Protein AF-A0A9P5LA39-F1 (afdb_monomer_lite)

Sequence (117 aa):
MGSFDDYKVMTNLNIGVKALLGPKKGSGLMEQPPFRLIDALPPSLEYLRLYGYEKGENSDVDEHVDEFMQKKEARLPLLKEVVGVDEKVQDLASMYIVENKSSCWQRPHREFSWIKT

pLDDT: mean 72.67, std 11.65, range [46.5, 88.25]

Secondary structure (DSSP, 8-state):
----TT-TT--EEEEEHHHHH----TTS-----SS-GGGSS-TT--EEEEES--TTS-HHHHHHHHHHHHHHHHH-TT--EEESSSS-PPPHHHHT--S-GGGS-PPP----TT---

Organism: NCBI:txid595255

Ra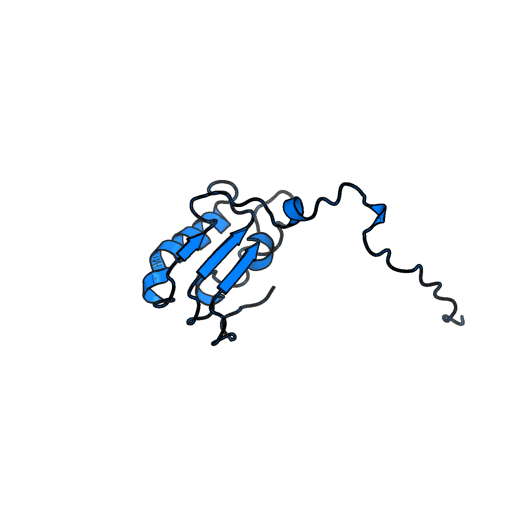dius of gyration: 18.42 Å; chains: 1; bounding box: 46×46×46 Å

Foldseek 3Di:
DAAPQVVQPEAEDAEELCVQQHDQDPPDARDGRPDQPLRRDHLNYAYAEYAQDDPPPHPSSNVSVVVCVVCCCVRRVNHNYYHCNVDHHHHPVVVPPPVDPPPPDDDPDDDPPVDDD

Structure (mmCIF, N/CA/C/O backbone):
data_AF-A0A9P5LA39-F1
#
_entry.id   AF-A0A9P5LA39-F1
#
loop_
_atom_site.group_PDB
_atom_site.id
_atom_site.type_symbol
_atom_site.label_atom_id
_atom_site.label_alt_id
_atom_site.label_comp_id
_atom_site.label_asym_id
_atom_site.label_entity_id
_atom_site.label_seq_id
_atom_site.pdbx_PDB_ins_code
_atom_site.Cartn_x
_atom_site.Cartn_y
_atom_site.Cartn_z
_atom_site.occupancy
_atom_site.B_iso_or_equiv
_atom_site.auth_seq_id
_atom_site.auth_comp_id
_atom_site.auth_asym_id
_atom_site.auth_atom_id
_atom_site.pdbx_PDB_model_num
ATOM 1 N N . MET A 1 1 ? 1.251 -8.699 -10.830 1.00 51.09 1 MET A N 1
ATOM 2 C CA . MET A 1 1 ? 1.054 -9.638 -9.703 1.00 51.09 1 MET A CA 1
ATOM 3 C C . MET A 1 1 ? -0.447 -9.831 -9.516 1.00 51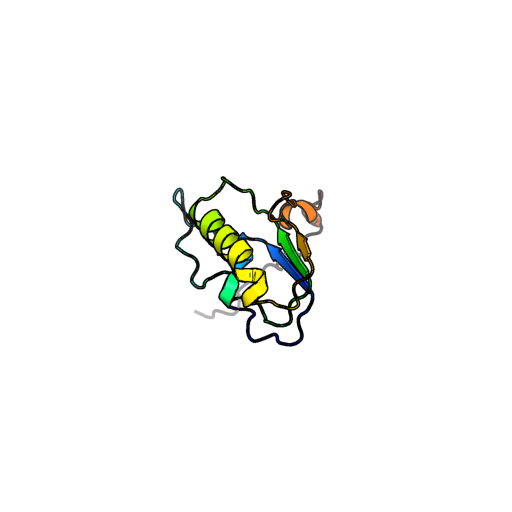.09 1 MET A C 1
ATOM 5 O O . MET A 1 1 ? -1.183 -9.030 -10.071 1.00 51.09 1 MET A O 1
ATOM 9 N N . GLY A 1 2 ? -0.898 -10.911 -8.872 1.00 60.00 2 GLY A N 1
ATOM 10 C CA . GLY A 1 2 ? -2.328 -11.220 -8.678 1.00 60.00 2 GLY A CA 1
ATOM 11 C C . GLY A 1 2 ? -2.940 -10.559 -7.433 1.00 60.00 2 GLY A C 1
ATOM 12 O O . GLY A 1 2 ? -2.275 -9.767 -6.772 1.00 60.00 2 GLY A O 1
ATOM 13 N N . SER A 1 3 ? -4.196 -10.900 -7.127 1.00 68.25 3 SER A N 1
ATOM 14 C CA . SER A 1 3 ? -4.915 -10.467 -5.916 1.00 68.25 3 SER A CA 1
ATOM 15 C C . SER A 1 3 ? -4.337 -11.110 -4.647 1.00 68.25 3 SER A C 1
ATOM 17 O O . SER A 1 3 ? -3.928 -12.273 -4.677 1.00 68.25 3 SER A O 1
ATOM 19 N N . PHE A 1 4 ? -4.336 -10.370 -3.535 1.00 74.25 4 PHE A N 1
ATOM 20 C CA . PHE A 1 4 ? -3.973 -10.860 -2.203 1.00 74.25 4 PHE A CA 1
ATOM 21 C C . PHE A 1 4 ? -5.192 -11.172 -1.313 1.00 74.25 4 PHE A C 1
ATOM 23 O O . PHE A 1 4 ? -5.013 -11.467 -0.134 1.00 74.25 4 PHE A O 1
ATOM 30 N N . ASP A 1 5 ? -6.414 -11.145 -1.854 1.00 72.38 5 ASP A N 1
ATOM 31 C CA . ASP A 1 5 ? -7.661 -11.401 -1.109 1.00 72.38 5 ASP A CA 1
ATOM 32 C C . ASP A 1 5 ? -7.673 -12.763 -0.382 1.00 72.38 5 ASP A C 1
ATOM 34 O O . ASP A 1 5 ? -8.178 -12.883 0.734 1.00 72.38 5 ASP A O 1
ATOM 38 N N . ASP A 1 6 ? -7.024 -13.781 -0.958 1.00 75.62 6 ASP A N 1
ATOM 39 C CA . ASP A 1 6 ? -6.986 -15.134 -0.386 1.00 75.62 6 ASP A CA 1
ATOM 40 C C . ASP A 1 6 ? -6.123 -15.232 0.896 1.00 75.62 6 ASP A C 1
ATOM 42 O O . ASP A 1 6 ? -6.254 -16.167 1.691 1.00 75.62 6 ASP A O 1
ATOM 46 N N . TYR A 1 7 ? -5.272 -14.234 1.169 1.00 74.25 7 TYR A N 1
ATOM 47 C CA . TYR A 1 7 ? -4.335 -14.242 2.297 1.00 74.25 7 TYR A CA 1
ATOM 48 C C . TYR A 1 7 ? -4.970 -13.723 3.596 1.00 74.25 7 TYR A C 1
ATOM 50 O O . TYR A 1 7 ? -4.599 -12.680 4.131 1.00 74.25 7 TYR A O 1
ATOM 58 N N . LYS A 1 8 ? -5.886 -14.514 4.161 1.00 71.56 8 LYS A N 1
ATOM 59 C CA . LYS A 1 8 ? -6.708 -14.179 5.349 1.00 71.56 8 LYS A CA 1
ATOM 60 C C . LYS A 1 8 ? -5.959 -13.983 6.674 1.00 71.56 8 LYS A C 1
ATOM 62 O O . LYS A 1 8 ? -6.574 -13.614 7.668 1.00 71.56 8 LYS A O 1
ATOM 67 N N . VAL A 1 9 ? -4.665 -14.292 6.721 1.00 79.69 9 VAL A N 1
ATOM 68 C CA . VAL A 1 9 ? -3.810 -14.113 7.913 1.00 79.69 9 VAL A CA 1
ATOM 69 C C . VAL A 1 9 ? -2.805 -12.975 7.742 1.00 79.69 9 VAL A C 1
ATOM 71 O O . VAL A 1 9 ? -2.009 -12.708 8.640 1.00 79.69 9 VAL A O 1
ATOM 74 N N . MET A 1 10 ? -2.801 -12.319 6.581 1.00 78.62 10 MET A N 1
ATOM 75 C CA . MET A 1 10 ? -1.832 -11.279 6.276 1.00 78.62 10 MET A CA 1
ATOM 76 C C . MET A 1 10 ? -2.277 -9.961 6.905 1.00 78.62 10 MET A C 1
ATOM 78 O O . MET A 1 10 ? -3.288 -9.379 6.517 1.00 78.62 10 MET A O 1
ATOM 82 N N . THR A 1 11 ? -1.508 -9.509 7.892 1.00 83.44 11 THR A N 1
ATOM 83 C CA . THR A 1 11 ? -1.778 -8.287 8.663 1.00 83.44 11 THR A CA 1
ATOM 84 C C . THR A 1 11 ? -0.946 -7.099 8.195 1.00 83.44 11 THR A C 1
ATOM 86 O O . THR A 1 11 ? -1.361 -5.958 8.358 1.00 83.44 11 THR A O 1
ATOM 89 N N . ASN A 1 12 ? 0.217 -7.346 7.589 1.00 85.12 12 ASN A N 1
ATOM 90 C CA . ASN A 1 12 ? 1.153 -6.312 7.158 1.00 85.12 12 ASN A CA 1
ATOM 91 C C . ASN A 1 12 ? 1.492 -6.500 5.676 1.00 85.12 12 ASN A C 1
ATOM 93 O O . ASN A 1 12 ? 2.052 -7.534 5.304 1.00 85.12 12 ASN A O 1
ATOM 97 N N . LEU A 1 13 ? 1.198 -5.502 4.841 1.00 84.00 13 LEU A N 1
ATOM 98 C CA . LEU A 1 13 ? 1.521 -5.508 3.414 1.00 84.00 13 LEU A CA 1
ATOM 99 C C . LEU A 1 13 ? 2.429 -4.330 3.065 1.00 84.00 13 LEU A C 1
ATOM 101 O O . LEU A 1 13 ? 2.050 -3.172 3.200 1.00 84.00 13 LEU A O 1
ATOM 105 N N . ASN A 1 14 ? 3.623 -4.651 2.572 1.00 84.50 14 ASN A N 1
ATOM 106 C CA . ASN A 1 14 ? 4.625 -3.702 2.098 1.00 84.50 14 ASN A CA 1
ATOM 107 C C . ASN A 1 14 ? 4.865 -3.973 0.612 1.00 84.50 14 ASN A C 1
ATOM 109 O O . ASN A 1 14 ? 5.435 -5.009 0.267 1.00 84.50 14 ASN A O 1
ATOM 113 N N . ILE A 1 15 ? 4.405 -3.093 -0.275 1.00 82.94 15 ILE A N 1
ATOM 114 C CA . ILE A 1 15 ? 4.437 -3.366 -1.716 1.00 82.94 15 ILE A CA 1
ATOM 115 C C . ILE A 1 15 ? 4.582 -2.086 -2.542 1.00 82.94 15 ILE A C 1
ATOM 117 O O . ILE A 1 15 ? 4.079 -1.026 -2.183 1.00 82.94 15 ILE A O 1
ATOM 121 N N . GLY A 1 16 ? 5.294 -2.178 -3.665 1.00 80.31 16 GLY A N 1
ATOM 122 C CA . GLY A 1 16 ? 5.410 -1.074 -4.614 1.00 80.31 16 GLY A CA 1
ATOM 123 C C . GLY A 1 16 ? 4.161 -0.913 -5.476 1.00 80.31 16 GLY A C 1
ATOM 124 O O . GLY A 1 16 ? 3.580 -1.905 -5.924 1.00 80.31 16 GLY A O 1
ATOM 125 N N . VAL A 1 17 ? 3.793 0.329 -5.789 1.00 78.75 17 VAL A N 1
ATOM 126 C CA . VAL A 1 17 ? 2.610 0.640 -6.611 1.00 78.75 17 VAL A CA 1
ATOM 127 C C . VAL A 1 17 ? 2.657 -0.038 -7.986 1.00 78.75 17 VAL A C 1
ATOM 129 O O . VAL A 1 17 ? 1.669 -0.605 -8.442 1.00 78.75 17 VAL A O 1
ATOM 132 N N . LYS A 1 18 ? 3.845 -0.106 -8.600 1.00 75.38 18 LYS A N 1
ATOM 133 C CA . LYS A 1 18 ? 4.086 -0.785 -9.887 1.00 75.38 18 LYS A CA 1
ATOM 134 C C . LYS A 1 18 ? 3.918 -2.305 -9.803 1.00 75.38 18 LYS A C 1
ATOM 136 O O . LYS A 1 18 ? 3.607 -2.947 -10.801 1.00 75.38 18 LYS A O 1
ATOM 141 N N . ALA A 1 19 ? 4.151 -2.902 -8.633 1.00 75.31 19 ALA A N 1
ATOM 142 C CA . ALA A 1 19 ? 3.965 -4.338 -8.440 1.00 75.31 19 ALA A CA 1
ATOM 143 C C . ALA A 1 19 ? 2.477 -4.697 -8.313 1.00 75.31 19 ALA A C 1
ATOM 145 O O . ALA A 1 19 ? 2.065 -5.742 -8.825 1.00 75.31 19 ALA A O 1
ATOM 146 N N . LEU A 1 20 ? 1.695 -3.816 -7.677 1.00 75.44 20 LEU A N 1
ATOM 147 C CA . LEU A 1 20 ? 0.242 -3.933 -7.546 1.00 75.44 20 LEU A CA 1
ATOM 148 C C . LEU A 1 20 ? -0.471 -3.667 -8.870 1.00 75.44 20 LEU A C 1
ATOM 150 O O . LEU A 1 20 ? -1.178 -4.533 -9.368 1.00 75.44 20 LEU A O 1
ATOM 154 N N . LEU A 1 21 ? -0.265 -2.487 -9.450 1.00 75.19 21 LEU A N 1
ATOM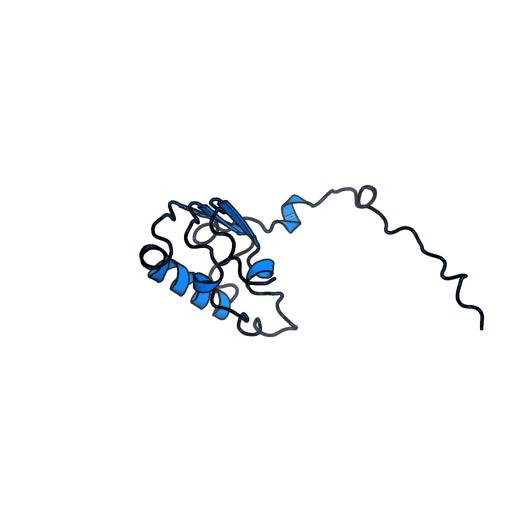 155 C CA . LEU A 1 21 ? -1.054 -2.012 -10.591 1.00 75.19 21 LEU A CA 1
ATOM 156 C C . LEU A 1 21 ? -0.420 -2.360 -11.943 1.00 75.19 21 LEU A C 1
ATOM 158 O O . LEU A 1 21 ? -1.041 -2.203 -12.987 1.00 75.19 21 LEU A O 1
ATOM 162 N N . GLY A 1 22 ? 0.793 -2.913 -11.918 1.00 68.94 22 GLY A N 1
ATOM 163 C CA . GLY A 1 22 ? 1.541 -3.303 -13.104 1.00 68.94 22 GLY A CA 1
ATOM 164 C C . GLY A 1 22 ? 2.475 -2.200 -13.614 1.00 68.94 22 GLY A C 1
ATOM 165 O O . GLY A 1 22 ? 2.430 -1.056 -13.164 1.00 68.94 22 GLY A O 1
ATOM 166 N N . PRO A 1 23 ? 3.394 -2.542 -14.531 1.00 62.00 23 PRO A N 1
ATOM 167 C CA . PRO A 1 23 ? 4.284 -1.572 -15.150 1.00 62.00 23 PRO A CA 1
ATOM 168 C C . PRO A 1 23 ? 3.536 -0.704 -16.171 1.00 62.00 23 PRO A C 1
ATOM 170 O O . PRO A 1 23 ? 2.672 -1.181 -16.903 1.00 62.00 23 PRO A O 1
ATOM 173 N N . LYS A 1 24 ? 3.945 0.562 -16.286 1.00 59.16 24 LYS A N 1
ATOM 174 C CA . LYS A 1 24 ? 3.529 1.457 -17.375 1.00 59.16 24 LYS A CA 1
ATOM 175 C C . LYS A 1 24 ? 4.023 0.868 -18.708 1.00 59.16 24 LYS A C 1
ATOM 177 O O . LYS A 1 24 ? 5.226 0.651 -18.863 1.00 59.16 24 LYS A O 1
ATOM 182 N N . LYS A 1 25 ? 3.132 0.558 -19.656 1.00 51.62 25 LYS A N 1
ATOM 183 C CA . LYS A 1 25 ? 3.535 0.112 -21.001 1.00 51.62 25 LYS A CA 1
ATOM 184 C C . LYS A 1 25 ? 3.682 1.326 -21.924 1.00 51.62 25 LYS A C 1
ATOM 186 O O . LYS A 1 25 ? 2.698 1.948 -22.295 1.00 51.62 25 LYS A O 1
ATOM 191 N N . GLY A 1 26 ? 4.910 1.618 -22.357 1.00 55.59 26 GLY A N 1
ATOM 192 C CA . GLY A 1 26 ? 5.192 2.672 -23.345 1.00 55.59 26 GLY A CA 1
ATOM 193 C C . GLY A 1 26 ? 5.157 4.104 -22.787 1.00 55.59 26 GLY A C 1
ATOM 194 O O . GLY A 1 26 ? 5.347 4.322 -21.593 1.00 55.59 26 GLY A O 1
ATOM 195 N N . SER A 1 27 ? 4.961 5.092 -23.673 1.00 46.50 27 SER A N 1
ATOM 196 C CA . SER A 1 27 ? 4.914 6.535 -23.357 1.00 46.50 27 SER A CA 1
ATOM 197 C C . SER A 1 27 ? 3.544 7.031 -22.876 1.00 46.50 27 SER A C 1
ATOM 199 O O . SER A 1 27 ? 3.384 8.218 -22.604 1.00 46.50 27 SER A O 1
ATOM 201 N N . GLY A 1 28 ? 2.552 6.145 -22.802 1.00 48.00 28 GLY A N 1
ATOM 202 C CA . GLY A 1 28 ? 1.189 6.438 -22.369 1.00 48.00 28 GLY A CA 1
ATOM 203 C C . GLY A 1 28 ? 0.851 5.688 -21.086 1.00 48.00 28 GLY A C 1
ATOM 204 O O . GLY A 1 28 ? 1.552 4.757 -20.705 1.00 48.00 28 GLY A O 1
ATOM 205 N N . LEU A 1 29 ? -0.179 6.186 -20.411 1.00 48.31 29 LEU A N 1
ATOM 206 C CA . LEU A 1 29 ? -0.835 5.717 -19.186 1.00 48.31 29 LEU A CA 1
ATOM 207 C C . LEU A 1 29 ? -0.762 4.195 -18.929 1.00 48.31 29 LEU A C 1
ATOM 209 O O . LEU A 1 29 ? -0.716 3.390 -19.858 1.00 48.31 29 LEU A O 1
ATOM 213 N N . MET A 1 30 ? -0.745 3.803 -17.647 1.00 56.22 30 MET A N 1
ATOM 214 C CA . MET A 1 30 ? -0.909 2.389 -17.272 1.00 56.22 30 MET A CA 1
ATOM 215 C C . MET A 1 30 ? -2.197 1.856 -17.922 1.00 56.22 30 MET A C 1
ATOM 217 O O . MET A 1 30 ? -3.229 2.512 -17.834 1.00 56.22 30 MET A O 1
ATOM 221 N N . GLU A 1 31 ? -2.152 0.679 -18.565 1.00 56.94 31 GLU A N 1
ATOM 222 C CA . GLU A 1 31 ? -3.396 -0.059 -18.831 1.00 56.94 31 GLU A CA 1
ATOM 223 C C . GLU A 1 31 ? -4.113 -0.209 -17.487 1.00 56.94 31 GLU A C 1
ATOM 225 O O . GLU A 1 31 ? -3.456 -0.533 -16.493 1.00 56.94 31 GLU A O 1
ATOM 230 N N . GLN A 1 32 ? -5.420 0.074 -17.457 1.00 56.22 32 GLN A N 1
ATOM 231 C CA . GLN A 1 32 ? -6.216 -0.017 -16.238 1.00 56.22 32 GLN A CA 1
ATOM 232 C C . GLN A 1 32 ? -5.874 -1.316 -15.501 1.00 56.22 32 GLN A C 1
ATOM 234 O O . GLN A 1 32 ? -5.835 -2.383 -16.130 1.00 56.22 32 GLN A O 1
ATOM 239 N N . PRO A 1 33 ? -5.559 -1.236 -14.199 1.00 60.62 33 PRO A N 1
ATOM 240 C CA . PRO A 1 33 ? -5.103 -2.394 -13.461 1.00 60.62 33 PRO A CA 1
ATOM 241 C C . PRO A 1 33 ? -6.153 -3.508 -13.574 1.00 60.62 33 PRO A C 1
ATOM 243 O O . PRO A 1 33 ? -7.355 -3.239 -13.516 1.00 60.62 33 PRO A O 1
ATOM 246 N N . PRO A 1 34 ? -5.731 -4.776 -13.725 1.00 62.97 34 PRO A N 1
ATOM 247 C CA . PRO A 1 34 ? -6.643 -5.897 -13.976 1.00 62.97 34 PRO A CA 1
ATOM 248 C C . PRO A 1 34 ? -7.607 -6.179 -12.810 1.00 62.97 34 PRO A C 1
ATOM 250 O O . PRO A 1 34 ? -8.477 -7.040 -12.917 1.00 62.97 34 PRO A O 1
ATOM 253 N N . PHE A 1 35 ? -7.442 -5.480 -11.689 1.00 70.12 35 PHE A N 1
ATOM 254 C CA . PHE A 1 35 ? -8.270 -5.548 -10.497 1.00 70.12 35 PHE A CA 1
ATOM 255 C C . PHE A 1 35 ? -8.273 -4.192 -9.787 1.00 70.12 35 PHE A C 1
ATOM 257 O O . PHE A 1 35 ? -7.329 -3.407 -9.895 1.00 70.12 35 PHE A O 1
ATOM 264 N N . ARG A 1 36 ? -9.326 -3.930 -9.007 1.00 76.25 36 ARG A N 1
ATOM 265 C CA . ARG A 1 36 ? -9.396 -2.742 -8.149 1.00 76.25 36 ARG A CA 1
ATOM 266 C C . ARG A 1 36 ? -8.491 -2.939 -6.943 1.00 76.25 36 ARG A C 1
ATOM 268 O O . ARG A 1 36 ? -8.495 -4.010 -6.338 1.00 76.25 36 ARG A O 1
ATOM 275 N N . LEU A 1 37 ? -7.782 -1.884 -6.544 1.00 77.12 37 LEU A N 1
ATOM 276 C CA . LEU A 1 37 ? -6.902 -1.915 -5.373 1.00 77.12 37 LEU A CA 1
ATOM 277 C C . LEU A 1 37 ? -7.638 -2.417 -4.117 1.00 77.12 37 LEU A C 1
ATOM 279 O O . LEU A 1 37 ? -7.112 -3.248 -3.390 1.00 77.12 37 LEU A O 1
ATOM 283 N N . ILE A 1 38 ? -8.887 -1.988 -3.916 1.00 79.56 38 ILE A N 1
ATOM 284 C CA . ILE A 1 38 ? -9.726 -2.390 -2.776 1.00 79.56 38 ILE A CA 1
ATOM 285 C C . ILE A 1 38 ? -10.109 -3.874 -2.744 1.00 79.56 38 ILE A C 1
ATOM 287 O O . ILE A 1 38 ? -10.391 -4.393 -1.671 1.00 79.56 38 ILE A O 1
ATOM 291 N N . ASP A 1 39 ? -10.155 -4.540 -3.898 1.00 80.31 39 ASP A N 1
ATOM 292 C CA . ASP A 1 39 ? -10.564 -5.946 -4.021 1.00 80.31 39 ASP A CA 1
ATOM 293 C C . ASP A 1 39 ? -9.357 -6.884 -4.053 1.00 80.31 39 ASP A C 1
ATOM 295 O O . ASP A 1 39 ? -9.495 -8.099 -3.952 1.00 80.31 39 ASP A O 1
ATOM 299 N N . ALA A 1 40 ? -8.161 -6.321 -4.209 1.00 79.31 40 ALA A N 1
ATOM 300 C CA . ALA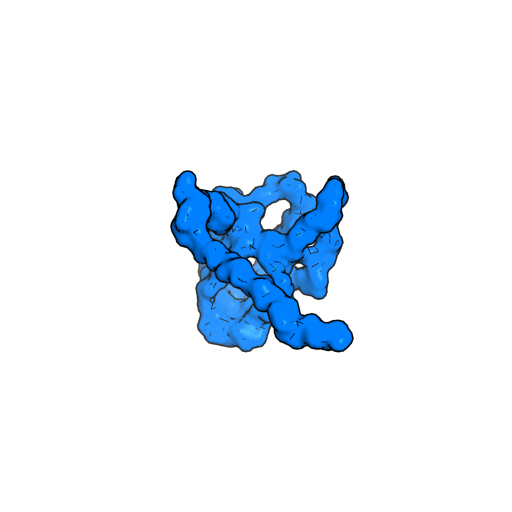 A 1 40 ? -6.917 -7.067 -4.202 1.00 79.31 40 ALA A CA 1
ATOM 301 C C . ALA A 1 40 ? -6.282 -7.170 -2.817 1.00 79.31 40 ALA A C 1
ATOM 303 O O . ALA A 1 40 ? -5.256 -7.834 -2.688 1.00 79.31 40 ALA A O 1
ATOM 304 N N . LEU A 1 41 ? -6.839 -6.503 -1.806 1.00 82.62 41 LEU A N 1
ATOM 305 C CA . LEU A 1 41 ? -6.294 -6.476 -0.454 1.00 82.62 41 LEU A CA 1
ATOM 306 C C . LEU A 1 41 ? -7.050 -7.447 0.460 1.00 82.62 41 LEU A C 1
ATOM 308 O O . LEU A 1 41 ? -8.278 -7.494 0.406 1.00 82.62 41 LEU A O 1
ATOM 312 N N . PRO A 1 42 ? -6.341 -8.191 1.328 1.00 80.88 42 PRO A N 1
ATOM 313 C CA . PRO A 1 42 ? -6.976 -9.125 2.241 1.00 80.88 42 PRO A CA 1
ATOM 314 C C . PRO A 1 42 ? -7.777 -8.390 3.326 1.00 80.88 42 PRO A C 1
ATOM 316 O O . PRO A 1 42 ? -7.308 -7.384 3.861 1.00 80.88 42 PRO A O 1
ATOM 319 N N . PRO A 1 43 ? -8.939 -8.921 3.745 1.00 80.69 43 PRO A N 1
ATOM 320 C CA . PRO A 1 43 ? -9.793 -8.297 4.763 1.00 80.69 43 PRO A CA 1
ATOM 321 C C . PRO A 1 43 ? -9.153 -8.234 6.161 1.00 80.69 43 PRO A C 1
ATOM 323 O O . PRO A 1 43 ? -9.602 -7.468 7.011 1.00 80.69 43 PRO A O 1
ATOM 326 N N . SER A 1 44 ? -8.110 -9.034 6.407 1.00 81.81 44 SER A N 1
ATOM 327 C CA . SER A 1 44 ? -7.345 -9.081 7.661 1.00 81.81 44 SER A CA 1
ATOM 328 C C . SER A 1 44 ? -6.256 -8.012 7.775 1.00 81.81 44 SER A C 1
ATOM 330 O O . SER A 1 44 ? -5.489 -8.030 8.737 1.00 81.81 44 SER A O 1
ATOM 332 N N . LEU A 1 45 ? -6.116 -7.141 6.774 1.00 85.00 45 LEU A N 1
ATOM 333 C CA . LEU A 1 45 ? -4.995 -6.217 6.699 1.00 85.00 45 LEU A CA 1
ATOM 334 C C . LEU A 1 45 ? -5.087 -5.136 7.783 1.00 85.00 45 LEU A C 1
ATOM 336 O O . LEU A 1 45 ? -6.076 -4.414 7.862 1.00 85.00 45 LEU A O 1
ATOM 340 N N . GLU A 1 46 ? -4.025 -5.002 8.576 1.00 88.19 46 GLU A N 1
ATOM 341 C CA . GLU A 1 46 ? -3.894 -3.982 9.621 1.00 88.19 46 GLU A CA 1
ATOM 342 C C . GLU A 1 46 ? -2.984 -2.824 9.193 1.00 88.19 46 GLU A C 1
ATOM 344 O O . GLU A 1 46 ? -3.247 -1.673 9.541 1.00 88.19 46 GLU A O 1
ATOM 349 N N . TYR A 1 47 ? -1.941 -3.111 8.410 1.00 86.62 47 TYR A N 1
ATOM 350 C CA . TYR A 1 47 ? -0.941 -2.136 7.978 1.00 86.62 47 TYR A CA 1
ATOM 351 C C . TYR A 1 47 ? -0.691 -2.249 6.475 1.00 86.62 47 TYR A C 1
ATOM 353 O O . TYR A 1 47 ? -0.294 -3.311 5.980 1.00 86.62 47 TYR A O 1
ATOM 361 N N . LEU A 1 48 ? -0.873 -1.142 5.755 1.00 86.94 48 LEU A N 1
ATOM 362 C CA . LEU A 1 48 ? -0.529 -1.019 4.340 1.00 86.94 48 LEU A CA 1
ATOM 363 C C . LEU A 1 48 ? 0.589 0.006 4.162 1.00 86.94 48 LEU A C 1
ATOM 365 O O . LEU A 1 48 ? 0.443 1.165 4.543 1.00 86.94 48 LEU A O 1
ATOM 369 N N . ARG A 1 49 ? 1.676 -0.395 3.507 1.00 86.88 49 ARG A N 1
ATOM 370 C CA . ARG A 1 49 ? 2.732 0.512 3.067 1.00 86.88 49 ARG A CA 1
ATOM 371 C C . ARG A 1 49 ? 2.936 0.406 1.567 1.00 86.88 49 ARG A C 1
ATOM 373 O O . ARG A 1 49 ? 3.266 -0.663 1.044 1.00 86.88 49 ARG A O 1
ATOM 380 N N . LEU A 1 50 ? 2.763 1.536 0.898 1.00 85.00 50 LEU A N 1
ATOM 381 C CA . LEU A 1 50 ? 2.792 1.642 -0.548 1.00 85.00 50 LEU A CA 1
ATOM 382 C C . LEU A 1 50 ? 4.051 2.398 -0.993 1.00 85.00 50 LEU A C 1
ATOM 384 O O . LEU A 1 50 ? 4.273 3.543 -0.622 1.00 85.00 50 LEU A O 1
ATOM 388 N N . TYR A 1 51 ? 4.919 1.735 -1.754 1.00 83.31 51 TYR A N 1
ATOM 389 C CA . TYR A 1 51 ? 6.212 2.293 -2.164 1.00 83.31 51 TYR A CA 1
ATOM 390 C C . TYR A 1 51 ? 6.154 2.865 -3.583 1.00 83.31 51 TYR A C 1
ATOM 392 O O . TYR A 1 51 ? 5.599 2.233 -4.489 1.00 83.31 51 TYR A O 1
ATOM 400 N N . GLY A 1 52 ? 6.788 4.022 -3.792 1.00 76.50 52 GLY A N 1
ATOM 401 C CA . GLY A 1 52 ? 6.947 4.627 -5.116 1.00 76.50 52 GLY A CA 1
ATOM 402 C C . GLY A 1 52 ? 5.662 5.195 -5.724 1.00 76.50 52 GLY A C 1
ATOM 403 O O . GLY A 1 52 ? 5.597 5.311 -6.943 1.00 76.50 52 GLY A O 1
ATOM 404 N N . TYR A 1 53 ? 4.655 5.507 -4.904 1.00 83.00 53 TYR A N 1
ATOM 405 C CA . TYR A 1 53 ? 3.494 6.293 -5.324 1.00 83.00 53 TYR A CA 1
ATOM 406 C C . TYR A 1 53 ? 3.723 7.773 -5.047 1.00 83.00 53 TYR A C 1
ATOM 408 O O . TYR A 1 53 ? 4.267 8.155 -4.010 1.00 83.00 53 TYR A O 1
ATOM 416 N N . GLU A 1 54 ? 3.302 8.592 -6.001 1.00 82.50 54 GLU A N 1
ATOM 417 C CA . GLU A 1 54 ? 3.323 10.040 -5.923 1.00 82.50 54 GLU A CA 1
ATOM 418 C C . GLU A 1 54 ? 2.014 10.557 -6.512 1.00 82.50 54 GLU A C 1
ATOM 420 O O . GLU A 1 54 ? 1.728 10.346 -7.693 1.00 82.50 54 GLU A O 1
ATOM 425 N N . LYS A 1 55 ? 1.217 11.217 -5.667 1.00 82.31 55 LYS A N 1
ATOM 426 C CA . LYS A 1 55 ? -0.060 11.798 -6.074 1.00 82.31 55 LYS A CA 1
ATOM 427 C C . LYS A 1 55 ? 0.167 12.825 -7.185 1.00 82.31 55 LYS A C 1
ATOM 429 O O . LYS A 1 55 ? 0.997 13.723 -7.041 1.00 82.31 55 LYS A O 1
ATOM 434 N N . GLY A 1 56 ? -0.579 12.709 -8.276 1.00 80.00 56 GLY A N 1
ATOM 435 C CA . GLY A 1 56 ? -0.468 13.563 -9.459 1.00 80.00 56 GLY A CA 1
ATOM 436 C C . GLY A 1 56 ? 0.508 13.052 -10.523 1.00 80.00 56 GLY A C 1
ATOM 437 O O . GLY A 1 56 ? 0.552 13.626 -11.611 1.00 80.00 56 GLY A O 1
ATOM 438 N N . GLU A 1 57 ? 1.272 11.982 -10.263 1.00 77.88 57 GLU A N 1
ATOM 439 C CA . GLU A 1 57 ? 2.144 11.365 -11.279 1.00 77.88 57 GLU A CA 1
ATOM 440 C C . GLU A 1 57 ? 1.328 10.563 -12.310 1.00 77.88 57 GLU A C 1
ATOM 442 O O . GLU A 1 57 ? 1.690 10.489 -13.492 1.00 77.88 57 GLU A O 1
ATOM 447 N N . ASN A 1 58 ? 0.216 9.957 -11.882 1.00 75.69 58 ASN A N 1
ATOM 448 C CA . ASN A 1 58 ? -0.650 9.165 -12.746 1.00 75.69 58 ASN A CA 1
ATOM 449 C C . ASN A 1 58 ? -2.109 9.211 -12.272 1.00 75.69 58 ASN A C 1
ATOM 451 O O . ASN A 1 58 ? -2.458 8.570 -11.284 1.00 75.69 58 ASN A O 1
ATOM 455 N N . SER A 1 59 ? -2.963 9.898 -13.033 1.00 79.12 59 SER A N 1
ATOM 456 C CA . SER A 1 59 ? -4.382 10.084 -12.713 1.00 79.12 59 SER A CA 1
ATOM 457 C C . SER A 1 59 ? -5.148 8.773 -12.538 1.00 79.12 59 SER A C 1
ATOM 459 O O . SER A 1 59 ? -5.956 8.677 -11.624 1.00 79.12 59 SER A O 1
ATOM 461 N N . ASP A 1 60 ? -4.864 7.744 -13.345 1.00 76.56 60 ASP A N 1
ATOM 462 C CA . ASP A 1 60 ? -5.547 6.448 -13.220 1.00 76.56 60 ASP A CA 1
ATOM 463 C C . ASP A 1 60 ? -5.215 5.775 -11.876 1.00 76.56 60 ASP A C 1
ATOM 465 O O . ASP A 1 60 ? -6.060 5.162 -11.227 1.00 76.56 60 ASP A O 1
ATOM 469 N N . VAL A 1 61 ? -3.960 5.898 -11.432 1.00 77.88 61 VAL A N 1
ATOM 470 C CA . VAL A 1 61 ? -3.511 5.346 -10.146 1.00 77.88 61 VAL A CA 1
ATOM 471 C C . VAL A 1 61 ? -4.078 6.163 -8.994 1.00 77.88 61 VAL A C 1
ATOM 473 O O . VAL A 1 61 ? -4.534 5.578 -8.012 1.00 77.88 61 VAL A O 1
ATOM 476 N N . ASP A 1 62 ? -4.083 7.487 -9.129 1.00 83.12 62 ASP A N 1
ATOM 477 C CA . ASP A 1 62 ? -4.659 8.395 -8.144 1.00 83.12 62 ASP A CA 1
ATOM 478 C C . ASP A 1 62 ? -6.143 8.078 -7.920 1.00 83.12 62 ASP A C 1
ATOM 480 O O . ASP A 1 62 ? -6.559 7.952 -6.773 1.00 83.12 62 ASP A O 1
ATOM 484 N N . GLU A 1 63 ? -6.922 7.831 -8.980 1.00 84.12 63 GLU A N 1
ATOM 485 C CA . GLU A 1 63 ? -8.332 7.428 -8.865 1.00 84.12 63 GLU A CA 1
ATOM 486 C C . GLU A 1 63 ? -8.498 6.115 -8.085 1.00 84.12 63 GLU A C 1
ATOM 488 O O . GLU A 1 63 ? -9.371 6.004 -7.219 1.00 84.12 63 GLU A O 1
ATOM 493 N N . HIS A 1 64 ? -7.639 5.122 -8.332 1.00 83.25 64 HIS A N 1
ATOM 494 C CA . HIS A 1 64 ? -7.663 3.865 -7.581 1.00 83.25 64 HIS A CA 1
ATOM 495 C C . HIS A 1 64 ? -7.284 4.041 -6.106 1.00 83.25 64 HIS A C 1
ATOM 497 O O . HIS A 1 64 ? -7.857 3.372 -5.238 1.00 83.25 64 HIS A O 1
ATOM 503 N N . VAL A 1 65 ? -6.320 4.914 -5.816 1.00 83.44 65 VAL A N 1
ATOM 504 C CA . VAL A 1 65 ? -5.867 5.205 -4.451 1.00 83.44 65 VAL A CA 1
ATOM 505 C C . VAL A 1 65 ? -6.896 6.052 -3.699 1.00 83.44 65 VAL A C 1
ATOM 507 O O . VAL A 1 65 ? -7.173 5.765 -2.534 1.00 83.44 65 VAL A O 1
ATOM 510 N N . ASP A 1 66 ? -7.523 7.028 -4.352 1.00 87.25 66 ASP A N 1
ATOM 511 C CA . ASP A 1 66 ? -8.606 7.832 -3.783 1.00 87.25 66 ASP A CA 1
ATOM 512 C C . ASP A 1 66 ? -9.837 6.959 -3.495 1.00 87.25 66 ASP A C 1
ATOM 514 O O . ASP A 1 66 ? -10.402 7.034 -2.400 1.00 87.25 66 ASP A O 1
ATOM 518 N N . GLU A 1 67 ? -10.216 6.058 -4.412 1.00 88.25 67 GLU A N 1
ATOM 519 C CA . GLU A 1 67 ? -11.285 5.082 -4.162 1.00 88.25 67 GLU A CA 1
ATOM 520 C C . GLU A 1 67 ? -10.962 4.207 -2.941 1.00 88.25 67 GLU A C 1
ATOM 522 O O . GLU A 1 67 ? -11.817 3.973 -2.079 1.00 88.25 67 GLU A O 1
ATOM 527 N N . PHE A 1 68 ? -9.717 3.737 -2.848 1.00 86.75 68 PHE A N 1
ATOM 528 C CA . PHE A 1 68 ? -9.252 2.963 -1.708 1.00 86.75 68 PHE A CA 1
ATOM 529 C C . PHE A 1 68 ? -9.359 3.750 -0.403 1.00 86.75 68 PHE A C 1
ATOM 531 O O . PHE A 1 68 ? -9.930 3.242 0.562 1.00 86.75 68 PHE A O 1
ATOM 538 N N . MET A 1 69 ? -8.900 4.999 -0.375 1.00 85.50 69 MET A N 1
ATOM 539 C CA . MET A 1 69 ? -8.960 5.834 0.824 1.00 85.50 69 MET A CA 1
ATOM 540 C C . MET A 1 69 ? -10.396 6.140 1.262 1.00 85.50 69 MET A C 1
ATOM 542 O O . MET A 1 69 ? -10.638 6.237 2.464 1.00 85.50 69 MET A O 1
ATOM 546 N N . GLN A 1 70 ? -11.347 6.223 0.327 1.00 87.81 70 GLN A N 1
ATOM 547 C CA . GLN A 1 70 ? -12.772 6.409 0.628 1.00 87.81 70 GLN A CA 1
ATOM 548 C C . GLN A 1 70 ? -13.449 5.139 1.161 1.00 87.81 70 GLN A C 1
ATOM 550 O O . GLN A 1 70 ? -14.337 5.222 2.007 1.00 87.81 70 GLN A O 1
ATOM 555 N N . LYS A 1 71 ? -13.068 3.957 0.662 1.00 85.38 71 LYS A N 1
ATOM 556 C CA . LYS A 1 71 ? -13.745 2.684 0.983 1.00 85.38 71 LYS A CA 1
ATOM 557 C C . LYS A 1 71 ? -13.017 1.817 2.006 1.00 85.38 71 LYS A C 1
ATOM 559 O O . LYS A 1 71 ? -13.570 0.792 2.415 1.00 85.38 71 LYS A O 1
ATOM 564 N N . LYS A 1 72 ? -11.809 2.199 2.428 1.00 82.12 72 LYS A N 1
ATOM 565 C CA . LYS A 1 72 ? -10.972 1.406 3.341 1.00 82.12 72 LYS A CA 1
ATOM 566 C C . LYS A 1 72 ? -11.699 1.016 4.624 1.00 82.12 72 LYS A C 1
ATOM 568 O O . LYS A 1 72 ? -11.627 -0.138 5.008 1.00 82.12 72 LYS A O 1
ATOM 573 N N . GLU A 1 73 ? -12.468 1.916 5.233 1.00 80.56 73 GLU A N 1
ATOM 574 C CA . GLU A 1 73 ? -13.147 1.636 6.507 1.00 80.56 73 GLU A CA 1
ATOM 575 C C . GLU A 1 73 ? -14.282 0.615 6.348 1.00 80.56 73 GLU A C 1
ATOM 577 O O . GLU A 1 73 ? -14.533 -0.191 7.240 1.00 80.56 73 GLU A O 1
ATOM 582 N N . ALA A 1 74 ? -14.944 0.606 5.187 1.00 82.56 74 ALA A N 1
ATOM 583 C CA . ALA A 1 74 ? -16.035 -0.317 4.898 1.00 82.56 74 ALA A CA 1
ATOM 584 C C . ALA A 1 74 ? -15.544 -1.715 4.487 1.00 82.56 74 ALA A C 1
ATOM 586 O O . ALA A 1 74 ? -16.211 -2.710 4.768 1.00 82.56 74 ALA A O 1
ATOM 587 N N . ARG A 1 75 ? -14.405 -1.803 3.783 1.00 80.50 75 ARG A N 1
ATOM 588 C CA . ARG A 1 75 ? -13.868 -3.072 3.248 1.00 80.50 75 ARG A CA 1
ATOM 589 C C . ARG A 1 75 ? -12.784 -3.695 4.123 1.00 80.50 75 ARG A C 1
ATOM 591 O O . ARG A 1 75 ? -12.673 -4.916 4.155 1.00 80.50 75 ARG A O 1
ATOM 598 N N . LEU A 1 76 ? -12.012 -2.876 4.827 1.00 82.06 76 LEU A N 1
ATOM 599 C CA . LEU A 1 76 ? -10.862 -3.267 5.638 1.00 82.06 76 LEU A CA 1
ATOM 600 C C . LEU A 1 76 ? -11.044 -2.719 7.063 1.00 82.06 76 LEU A C 1
ATOM 602 O O . LEU A 1 76 ? -10.354 -1.783 7.464 1.00 82.06 76 LEU A O 1
ATOM 606 N N . PRO A 1 77 ? -11.970 -3.291 7.854 1.00 80.56 77 PRO A N 1
ATOM 607 C CA . PRO A 1 77 ? -12.297 -2.771 9.184 1.00 80.56 77 PRO A CA 1
ATOM 608 C C . PRO A 1 77 ? -11.132 -2.867 10.182 1.00 80.56 77 PRO A C 1
ATOM 610 O O . PRO A 1 77 ? -11.156 -2.220 11.224 1.00 80.56 77 PRO A O 1
ATOM 613 N N . LEU A 1 78 ? -10.126 -3.695 9.885 1.00 84.38 78 LEU A N 1
ATOM 614 C CA . LEU A 1 78 ? -8.946 -3.898 10.725 1.00 84.38 78 LEU A CA 1
ATOM 615 C C . LEU A 1 78 ? -7.778 -2.977 10.355 1.00 84.38 78 LEU A C 1
ATOM 617 O O . LEU A 1 78 ? -6.778 -2.964 11.071 1.00 84.38 78 LEU A O 1
ATOM 621 N N . LEU A 1 79 ? -7.900 -2.200 9.275 1.00 85.75 79 LEU A N 1
ATOM 622 C CA . LEU A 1 79 ? -6.829 -1.352 8.774 1.00 85.75 79 LEU A CA 1
ATOM 623 C C . LEU A 1 79 ? -6.592 -0.176 9.723 1.00 85.75 79 LEU A C 1
ATOM 625 O O . LEU A 1 79 ? -7.401 0.744 9.819 1.00 85.75 79 LEU A O 1
ATOM 629 N N . LYS A 1 80 ? -5.455 -0.209 10.410 1.00 86.12 80 LYS A N 1
ATOM 630 C CA . LYS A 1 80 ? -5.029 0.810 11.372 1.00 86.12 80 LYS A CA 1
ATOM 631 C C . LYS A 1 80 ? -4.222 1.910 10.707 1.00 86.12 80 LYS A C 1
ATOM 633 O O . LYS A 1 80 ? -4.383 3.075 11.054 1.00 86.12 80 LYS A O 1
ATOM 638 N N . GLU A 1 81 ? -3.350 1.549 9.769 1.00 86.25 81 GLU A N 1
ATOM 639 C CA . GLU A 1 81 ? -2.381 2.486 9.208 1.00 86.25 81 GLU A CA 1
ATOM 640 C C . GLU A 1 81 ? -2.180 2.284 7.703 1.00 86.25 81 GLU A C 1
ATOM 642 O O . GLU A 1 81 ? -2.068 1.160 7.205 1.00 86.25 81 GLU A O 1
ATOM 647 N N . VAL A 1 82 ? -2.103 3.408 6.988 1.00 85.56 82 VAL A N 1
ATOM 648 C CA . VAL A 1 82 ? -1.743 3.475 5.571 1.00 85.56 82 VAL A CA 1
ATOM 649 C C . VAL A 1 82 ? -0.590 4.457 5.422 1.00 85.56 82 VAL A C 1
ATOM 651 O O . VAL A 1 82 ? -0.744 5.639 5.715 1.00 85.56 82 VAL A O 1
ATOM 654 N N . VAL A 1 83 ? 0.548 3.974 4.936 1.00 85.56 83 VAL A N 1
ATOM 655 C CA . VAL A 1 83 ? 1.770 4.758 4.711 1.00 85.56 83 VAL A CA 1
ATOM 656 C C . VAL A 1 83 ? 2.101 4.741 3.222 1.00 85.56 83 VAL A C 1
ATOM 658 O O . VAL A 1 83 ? 1.928 3.716 2.563 1.00 85.56 83 VAL A O 1
ATOM 661 N N . GLY A 1 84 ? 2.604 5.849 2.675 1.00 81.06 84 GLY A N 1
ATOM 662 C CA . GLY A 1 84 ? 2.990 5.908 1.261 1.00 81.06 84 GLY A CA 1
ATOM 663 C C . GLY A 1 84 ? 1.938 6.465 0.308 1.00 81.06 84 GLY A C 1
ATOM 664 O O . GLY A 1 84 ? 2.203 6.543 -0.886 1.00 81.06 84 GLY A O 1
ATOM 665 N N . VAL A 1 85 ? 0.756 6.828 0.820 1.00 79.88 85 VAL A N 1
ATOM 666 C CA . VAL A 1 85 ? -0.313 7.493 0.053 1.00 79.88 85 VAL A CA 1
ATOM 667 C C . VAL A 1 85 ? -0.254 9.014 0.211 1.00 79.88 85 VAL A C 1
ATOM 669 O O . VAL A 1 85 ? -0.359 9.730 -0.778 1.00 79.88 85 VAL A O 1
ATOM 672 N N . ASP A 1 86 ? -0.089 9.500 1.443 1.00 73.75 86 ASP A N 1
ATOM 673 C CA . ASP A 1 86 ? 0.027 10.935 1.744 1.00 73.75 86 ASP A CA 1
ATOM 674 C C . ASP A 1 86 ? 1.485 11.411 1.625 1.00 73.75 86 ASP A C 1
ATOM 676 O O . ASP A 1 86 ? 1.798 12.385 0.945 1.00 73.75 86 ASP A O 1
ATOM 680 N N . GLU A 1 87 ? 2.403 10.635 2.203 1.00 75.06 87 GLU A N 1
ATOM 681 C CA . GLU A 1 87 ? 3.840 10.884 2.144 1.00 75.06 87 GLU A CA 1
ATOM 682 C C . GLU A 1 87 ? 4.503 9.979 1.105 1.00 75.06 87 GLU A C 1
ATOM 684 O O . GLU A 1 87 ? 4.364 8.755 1.154 1.00 75.06 87 GLU A O 1
ATOM 689 N N . LYS A 1 88 ? 5.273 10.562 0.179 1.00 73.12 88 LYS A N 1
ATOM 690 C CA . LYS A 1 88 ? 6.021 9.802 -0.829 1.00 73.12 88 LYS A CA 1
ATOM 691 C C . LYS A 1 88 ? 7.083 8.929 -0.158 1.00 73.12 88 LYS A C 1
ATOM 693 O O . LYS A 1 88 ? 8.128 9.416 0.276 1.00 73.12 88 LYS A O 1
ATOM 698 N N . VAL A 1 89 ? 6.857 7.619 -0.143 1.00 74.12 89 VAL A N 1
ATOM 699 C CA . VAL A 1 89 ? 7.872 6.642 0.268 1.00 74.12 89 VAL A CA 1
ATOM 700 C C . VAL A 1 89 ? 8.724 6.286 -0.948 1.00 74.12 89 VAL A C 1
ATOM 702 O O . VAL A 1 89 ? 8.196 5.909 -1.998 1.00 74.12 89 VAL A O 1
ATOM 705 N N . GLN A 1 90 ? 10.049 6.407 -0.808 1.00 68.44 90 GLN A N 1
ATOM 706 C CA . GLN A 1 90 ? 11.004 6.067 -1.869 1.00 68.44 90 GLN A CA 1
ATOM 707 C C . GLN A 1 90 ? 10.756 4.656 -2.420 1.00 68.44 90 GLN A C 1
ATOM 709 O O . GLN A 1 90 ? 10.415 3.743 -1.674 1.00 68.44 90 GLN A O 1
ATOM 714 N N . ASP A 1 91 ? 10.915 4.479 -3.732 1.00 64.00 91 ASP A N 1
ATOM 715 C CA . ASP A 1 91 ? 10.715 3.192 -4.402 1.00 64.00 91 ASP A CA 1
ATOM 716 C C . ASP A 1 91 ? 11.643 2.119 -3.795 1.00 64.00 91 ASP A C 1
ATOM 718 O O . ASP A 1 91 ? 12.802 2.385 -3.480 1.00 64.00 91 ASP A O 1
ATOM 722 N N . LEU A 1 92 ? 11.161 0.883 -3.639 1.00 63.78 92 LEU A N 1
ATOM 723 C CA . LEU A 1 92 ? 11.980 -0.218 -3.109 1.00 63.78 92 LEU A CA 1
ATOM 724 C C . LEU A 1 92 ? 13.277 -0.404 -3.914 1.00 63.78 92 LEU A C 1
ATOM 726 O O . LEU A 1 92 ? 14.301 -0.776 -3.344 1.00 63.78 92 LEU A O 1
ATOM 730 N N . ALA A 1 93 ? 13.269 -0.095 -5.215 1.00 60.72 93 ALA A N 1
ATOM 731 C CA . ALA A 1 93 ? 14.456 -0.173 -6.060 1.00 60.72 93 ALA A CA 1
ATOM 732 C C . ALA A 1 93 ? 15.583 0.780 -5.622 1.00 60.72 93 ALA A C 1
ATOM 734 O O . ALA A 1 93 ? 16.754 0.424 -5.762 1.00 60.72 93 ALA A O 1
ATOM 735 N N . SER A 1 94 ? 15.270 1.957 -5.063 1.00 57.66 94 SER A N 1
ATOM 736 C CA . SER A 1 94 ? 16.307 2.881 -4.585 1.00 57.66 94 SER A CA 1
ATOM 737 C C . SER A 1 94 ? 16.950 2.419 -3.276 1.00 57.66 94 SER A C 1
ATOM 739 O O . SER A 1 94 ? 18.082 2.798 -2.993 1.00 57.66 94 SER A O 1
ATOM 741 N N . MET A 1 95 ? 16.283 1.547 -2.513 1.00 56.28 95 MET A N 1
ATOM 742 C CA . MET A 1 95 ? 16.834 0.951 -1.289 1.00 56.28 95 MET A CA 1
ATOM 743 C C . MET A 1 95 ? 17.899 -0.125 -1.576 1.00 56.28 95 MET A C 1
ATOM 745 O O . MET A 1 95 ? 18.739 -0.402 -0.725 1.00 56.28 95 MET A O 1
ATOM 749 N N . TYR A 1 96 ? 17.897 -0.704 -2.784 1.00 57.16 96 TYR A N 1
ATOM 750 C CA . TYR A 1 96 ? 18.849 -1.731 -3.228 1.00 57.16 96 TYR A CA 1
ATOM 751 C C . TYR A 1 96 ? 19.894 -1.211 -4.223 1.00 57.16 96 TYR A C 1
ATOM 753 O O . TYR A 1 96 ? 20.488 -2.012 -4.952 1.00 57.16 96 TYR A O 1
ATOM 761 N N . ILE A 1 97 ? 20.166 0.101 -4.267 1.00 56.28 97 ILE A N 1
ATOM 762 C CA . ILE A 1 97 ? 21.352 0.605 -4.972 1.00 56.28 97 ILE A CA 1
ATOM 763 C C . ILE A 1 97 ? 22.583 0.151 -4.182 1.00 56.28 97 ILE A C 1
ATOM 765 O O . ILE A 1 97 ? 23.133 0.863 -3.350 1.00 56.28 97 ILE A O 1
ATOM 769 N N . VAL A 1 98 ? 23.012 -1.082 -4.434 1.00 52.62 98 VAL A N 1
ATOM 770 C CA . VAL A 1 98 ? 24.355 -1.527 -4.100 1.00 52.62 98 VAL A CA 1
ATOM 771 C C . VAL A 1 98 ? 25.254 -0.768 -5.068 1.00 52.62 98 VAL A C 1
ATOM 773 O O . VAL A 1 98 ? 25.249 -1.047 -6.268 1.00 52.62 98 VAL A O 1
ATOM 776 N N . GLU A 1 99 ? 26.017 0.202 -4.561 1.00 56.09 99 GLU A N 1
ATOM 777 C CA . GLU A 1 99 ? 27.015 0.965 -5.334 1.00 56.09 99 GLU A CA 1
ATOM 778 C C . GLU A 1 99 ? 27.990 0.050 -6.098 1.00 56.09 99 GLU A C 1
ATOM 780 O O . GLU A 1 99 ? 28.632 0.452 -7.066 1.00 56.09 99 GLU A O 1
ATOM 785 N N . ASN A 1 100 ? 28.050 -1.223 -5.710 1.00 52.19 100 ASN A N 1
ATOM 786 C CA . ASN A 1 100 ? 28.831 -2.252 -6.350 1.00 52.19 100 ASN A CA 1
ATOM 787 C C . ASN A 1 100 ? 27.945 -3.278 -7.087 1.00 52.19 100 ASN A C 1
ATOM 789 O O . ASN A 1 100 ? 27.535 -4.296 -6.524 1.00 52.19 100 ASN A O 1
ATOM 793 N N . LYS A 1 101 ? 27.719 -3.062 -8.392 1.00 53.88 101 LYS A N 1
ATOM 794 C CA . LYS A 1 101 ? 27.090 -4.047 -9.306 1.00 53.88 101 LYS A CA 1
ATOM 795 C C . LYS A 1 101 ? 27.809 -5.410 -9.338 1.00 53.88 101 LYS A C 1
ATOM 797 O O . LYS A 1 101 ? 27.269 -6.364 -9.892 1.00 53.88 101 LYS A O 1
ATOM 802 N N . SER A 1 102 ? 29.007 -5.511 -8.757 1.00 56.78 102 SER A N 1
ATOM 803 C CA . SER A 1 102 ? 29.802 -6.744 -8.681 1.00 56.78 102 SER A CA 1
ATOM 804 C C . SER A 1 102 ? 29.255 -7.772 -7.685 1.00 56.78 102 SER A C 1
ATOM 806 O O . SER A 1 102 ? 29.619 -8.939 -7.775 1.00 56.78 102 SER A O 1
ATOM 808 N N . SER A 1 103 ? 28.379 -7.369 -6.756 1.00 56.16 103 SER A N 1
ATOM 809 C CA . SER A 1 103 ? 27.795 -8.274 -5.749 1.00 56.16 103 SER A CA 1
ATOM 810 C C . SER A 1 103 ? 26.414 -8.816 -6.131 1.00 56.16 103 SER A C 1
ATOM 812 O O . SER A 1 103 ? 25.826 -9.597 -5.385 1.00 56.16 103 SER A O 1
ATOM 814 N N . CYS A 1 104 ? 25.864 -8.417 -7.281 1.00 60.00 104 CYS A N 1
ATOM 815 C CA . CYS A 1 104 ? 24.621 -8.989 -7.782 1.00 60.00 104 CYS A CA 1
ATOM 816 C C . CYS A 1 104 ? 24.907 -10.378 -8.365 1.00 60.00 104 CYS A C 1
ATOM 818 O O . CYS A 1 104 ? 25.798 -10.521 -9.201 1.00 60.00 104 CYS A O 1
ATOM 820 N N . TRP A 1 105 ? 24.141 -11.391 -7.944 1.00 65.44 105 TRP A N 1
ATOM 821 C CA . TRP A 1 105 ? 24.216 -12.750 -8.485 1.00 65.44 105 TRP A CA 1
ATOM 822 C C . TRP A 1 105 ? 24.258 -12.725 -10.013 1.00 65.44 105 TRP A C 1
ATOM 824 O O . TRP A 1 105 ? 23.276 -12.378 -10.672 1.00 65.44 105 TRP A O 1
ATOM 834 N N . GLN A 1 106 ? 25.400 -13.102 -10.582 1.00 62.34 106 GLN A N 1
ATOM 835 C CA . GLN A 1 106 ? 25.519 -13.245 -12.021 1.00 62.34 106 GLN A CA 1
ATOM 836 C C . GLN A 1 106 ? 24.929 -14.589 -12.409 1.00 62.34 106 GLN A C 1
ATOM 838 O O . GLN A 1 106 ? 25.335 -15.634 -11.898 1.00 62.34 106 GLN A O 1
ATOM 843 N N . ARG A 1 107 ? 23.934 -14.563 -13.298 1.00 58.38 107 ARG A N 1
ATOM 844 C CA . ARG A 1 10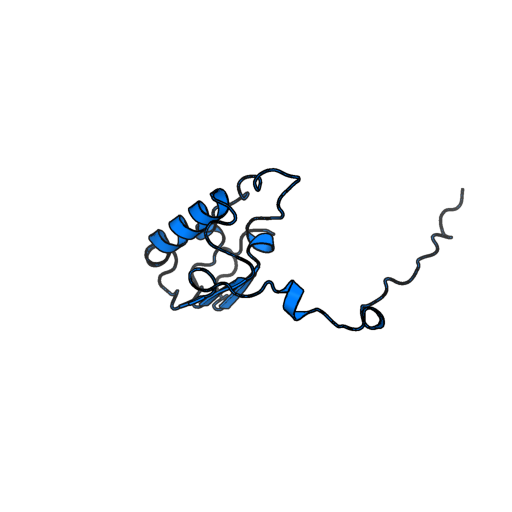7 ? 23.375 -15.786 -13.868 1.00 58.38 107 ARG A CA 1
ATOM 845 C C . ARG A 1 107 ? 24.537 -16.521 -14.548 1.00 58.38 107 ARG A C 1
ATOM 847 O O . ARG A 1 107 ? 25.118 -15.946 -15.469 1.00 58.38 107 ARG A O 1
ATOM 854 N N . PRO A 1 108 ? 24.916 -17.731 -14.102 1.00 67.56 108 PRO A N 1
ATOM 855 C CA . PRO A 1 108 ? 26.045 -18.424 -14.696 1.00 67.56 108 PRO A CA 1
ATOM 856 C C . PRO A 1 108 ? 25.762 -18.635 -16.182 1.00 67.56 108 PRO A C 1
ATOM 858 O O . PRO A 1 108 ? 24.653 -19.032 -16.560 1.00 67.56 108 PRO A O 1
ATOM 861 N N . HIS A 1 109 ? 26.751 -18.315 -17.014 1.00 61.31 109 HIS A N 1
ATOM 862 C CA . HIS A 1 109 ? 26.701 -18.551 -18.449 1.00 61.31 109 HIS A CA 1
ATOM 863 C C . HIS A 1 109 ? 26.414 -20.042 -18.679 1.00 61.31 109 HIS A C 1
ATOM 865 O O . HIS A 1 109 ? 27.193 -20.898 -18.266 1.00 61.31 109 HIS A O 1
ATOM 871 N N . ARG A 1 110 ? 25.252 -20.363 -19.259 1.00 63.00 110 ARG A N 1
ATOM 872 C CA . ARG A 1 110 ? 24.904 -21.736 -19.635 1.00 63.00 110 ARG A CA 1
ATOM 873 C C . ARG A 1 110 ? 25.290 -21.934 -21.092 1.00 63.00 110 ARG A C 1
ATOM 875 O O . ARG A 1 110 ? 24.612 -21.415 -21.974 1.00 63.00 110 ARG A O 1
ATOM 882 N N . GLU A 1 111 ? 26.347 -22.698 -21.332 1.00 61.28 111 GLU A N 1
ATOM 883 C CA . GLU A 1 111 ? 26.628 -23.242 -22.658 1.00 61.28 111 GLU A CA 1
ATOM 884 C C . GLU A 1 111 ? 25.579 -24.315 -22.977 1.00 61.28 111 GLU A C 1
ATOM 886 O O . GLU A 1 111 ? 25.480 -25.336 -22.298 1.00 61.28 111 GLU A O 1
ATOM 891 N N . PHE A 1 112 ? 24.754 -24.076 -23.996 1.00 54.47 112 PHE A N 1
ATOM 892 C CA . PHE A 1 112 ? 23.754 -25.034 -24.474 1.00 54.47 112 PHE A CA 1
ATOM 893 C C . PHE A 1 112 ? 24.398 -26.071 -25.408 1.00 54.47 112 PHE A C 1
ATOM 895 O O . PHE A 1 112 ? 24.002 -26.210 -26.562 1.00 54.47 112 PHE A O 1
ATOM 902 N N . SER A 1 113 ? 25.393 -26.816 -24.921 1.00 64.50 113 SER A N 1
ATOM 903 C CA . SER A 1 113 ? 26.098 -27.845 -25.707 1.00 64.50 113 SER A CA 1
ATOM 904 C C . SER A 1 113 ? 25.298 -29.147 -25.902 1.00 64.50 113 SER A C 1
ATOM 906 O O . SER A 1 113 ? 25.776 -30.082 -26.538 1.00 64.50 113 SER A O 1
ATOM 908 N N . TRP A 1 114 ? 24.064 -29.222 -25.393 1.00 67.06 114 TRP A N 1
ATOM 909 C CA . TRP A 1 114 ? 23.182 -30.397 -25.493 1.00 67.06 114 TRP A CA 1
ATOM 910 C C . TRP A 1 114 ? 22.253 -30.417 -26.715 1.00 67.06 114 TRP A C 1
ATOM 912 O O . TRP A 1 114 ? 21.504 -31.381 -26.875 1.00 67.06 114 TRP A O 1
ATOM 922 N N . ILE A 1 115 ? 22.288 -29.413 -27.597 1.00 63.81 115 ILE A N 1
ATOM 923 C CA . ILE A 1 115 ? 21.548 -29.488 -28.865 1.00 63.81 115 ILE A CA 1
ATOM 924 C C . ILE A 1 115 ? 22.414 -30.262 -29.868 1.00 63.81 115 ILE A C 1
ATOM 926 O O . ILE A 1 115 ? 23.289 -29.691 -30.512 1.00 63.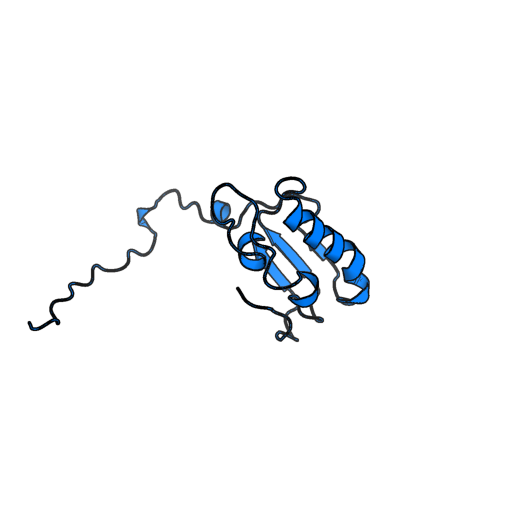81 115 ILE A O 1
ATOM 930 N N . LYS A 1 116 ? 22.195 -31.579 -29.969 1.00 62.28 116 LYS A N 1
ATOM 931 C CA . LYS A 1 116 ? 22.667 -32.362 -31.118 1.00 62.28 116 LYS A CA 1
ATOM 932 C C . LYS A 1 116 ? 21.778 -32.029 -32.316 1.00 62.28 116 LYS A C 1
ATOM 934 O O . LYS A 1 116 ? 20.568 -32.239 -32.242 1.00 62.28 116 LYS A O 1
ATOM 939 N N . THR A 1 117 ? 22.394 -31.463 -33.348 1.00 64.00 117 THR A N 1
ATOM 940 C CA . THR A 1 117 ? 21.841 -31.282 -34.696 1.00 64.00 117 THR A CA 1
ATOM 941 C C . THR A 1 117 ? 21.546 -32.610 -35.376 1.00 64.00 117 THR A C 1
ATOM 943 O O . THR A 1 117 ? 22.246 -33.603 -35.066 1.00 64.00 117 THR A O 1
#